Protein AF-A0A9P5WMP4-F1 (afdb_monomer)

Structure (mmCIF, N/CA/C/O backbone):
data_AF-A0A9P5WMP4-F1
#
_entry.id   AF-A0A9P5WMP4-F1
#
loop_
_atom_site.group_PDB
_atom_site.id
_atom_site.type_symbol
_atom_site.label_atom_id
_atom_site.label_alt_id
_atom_site.label_comp_id
_atom_site.label_asym_id
_atom_site.label_entity_id
_atom_site.label_seq_id
_atom_site.pdbx_PDB_ins_code
_atom_site.Cartn_x
_atom_site.Cartn_y
_atom_site.Cartn_z
_atom_site.occupancy
_atom_site.B_iso_or_equiv
_atom_site.auth_seq_id
_atom_site.auth_comp_id
_atom_site.auth_asym_id
_atom_site.auth_atom_id
_atom_site.pdbx_PDB_model_num
ATOM 1 N N . MET A 1 1 ? -23.593 -12.268 61.359 1.00 60.62 1 MET A N 1
ATOM 2 C CA . MET A 1 1 ? -23.165 -10.847 61.290 1.00 60.62 1 MET A CA 1
ATOM 3 C C . MET A 1 1 ? -21.878 -10.672 60.478 1.00 60.62 1 MET A C 1
ATOM 5 O O . MET A 1 1 ? -21.784 -9.703 59.742 1.00 60.62 1 MET A O 1
ATOM 9 N N . SER A 1 2 ? -20.897 -11.580 60.590 1.00 73.25 2 SER A N 1
ATOM 10 C CA . SER A 1 2 ? -19.620 -11.535 59.851 1.00 73.25 2 SER A CA 1
ATOM 11 C C . SER A 1 2 ? -19.722 -11.961 58.382 1.00 73.25 2 SER A C 1
ATOM 13 O O . SER A 1 2 ? -19.107 -11.326 57.538 1.00 73.25 2 SER A O 1
ATOM 15 N N . GLU A 1 3 ? -20.515 -12.987 58.064 1.00 77.94 3 GLU A N 1
ATOM 16 C CA . GLU A 1 3 ? -20.639 -13.520 56.692 1.00 77.94 3 GLU A CA 1
ATOM 17 C C . GLU A 1 3 ? -21.219 -12.495 55.717 1.00 77.94 3 GLU A C 1
ATOM 19 O O . GLU A 1 3 ? -20.654 -12.262 54.658 1.00 77.94 3 GLU A O 1
AT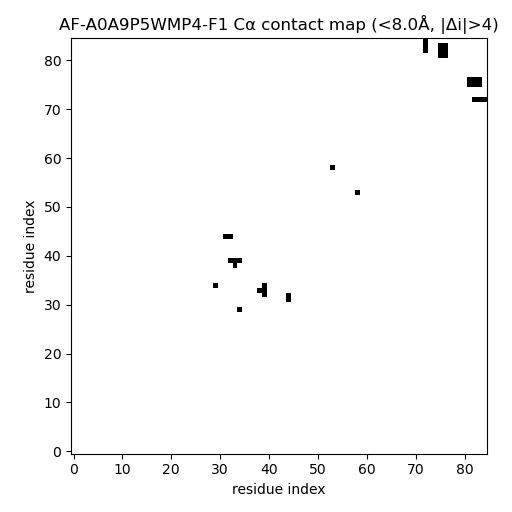OM 24 N N . GLN A 1 4 ? -22.264 -11.782 56.141 1.00 79.12 4 GLN A N 1
ATOM 25 C CA . GLN A 1 4 ? -22.856 -10.691 55.369 1.00 79.12 4 GLN A CA 1
ATOM 26 C C . GLN A 1 4 ? -21.810 -9.613 55.042 1.00 79.12 4 GLN A C 1
ATOM 28 O O . GLN A 1 4 ? -21.706 -9.179 53.907 1.00 79.12 4 GLN A O 1
ATOM 33 N N . LYS A 1 5 ? -20.951 -9.241 56.005 1.00 81.00 5 LYS A N 1
ATOM 34 C CA . LYS A 1 5 ? -19.869 -8.265 55.790 1.00 81.00 5 LYS A CA 1
ATOM 35 C C . LYS A 1 5 ? -18.862 -8.719 54.731 1.00 81.00 5 LYS A C 1
ATOM 37 O O . LYS A 1 5 ? -18.421 -7.890 53.946 1.00 81.00 5 LYS A O 1
ATOM 42 N N . HIS A 1 6 ? -18.484 -9.994 54.724 1.00 80.25 6 HIS A N 1
ATOM 43 C CA . HIS A 1 6 ? -17.563 -10.531 53.721 1.00 80.25 6 HIS A CA 1
ATOM 44 C C . HIS A 1 6 ? -18.189 -10.569 52.329 1.00 80.25 6 HIS A C 1
ATOM 46 O O . HIS A 1 6 ? -17.509 -10.253 51.359 1.00 80.25 6 HIS A O 1
ATOM 52 N N . GLU A 1 7 ? -19.480 -10.876 52.244 1.00 83.19 7 GLU A N 1
ATOM 53 C CA . GLU A 1 7 ? -20.225 -10.853 50.988 1.00 83.19 7 GLU A CA 1
ATOM 54 C C . GLU A 1 7 ? -20.346 -9.429 50.423 1.00 83.19 7 GLU A C 1
ATOM 56 O O . GLU A 1 7 ? -20.029 -9.219 49.256 1.00 83.19 7 GLU A O 1
ATOM 61 N N . TYR A 1 8 ? -20.645 -8.431 51.267 1.00 78.50 8 TYR A N 1
ATOM 62 C CA . TYR A 1 8 ? -20.651 -7.018 50.860 1.00 78.50 8 TYR A CA 1
ATOM 63 C C . TYR A 1 8 ? -19.271 -6.506 50.422 1.00 78.50 8 TYR A C 1
ATOM 65 O O . TYR A 1 8 ? -19.184 -5.666 49.532 1.00 78.50 8 TYR A O 1
ATOM 73 N N . ILE A 1 9 ? -18.191 -6.961 51.069 1.00 86.56 9 ILE A N 1
ATOM 74 C CA . ILE A 1 9 ? -16.821 -6.584 50.683 1.00 86.56 9 ILE A CA 1
ATOM 75 C C . ILE A 1 9 ? -16.484 -7.189 49.318 1.00 86.56 9 ILE A C 1
ATOM 77 O O . ILE A 1 9 ? -16.046 -6.464 48.437 1.00 86.56 9 ILE A O 1
ATOM 81 N N . ASN A 1 10 ? -16.771 -8.476 49.121 1.00 89.56 10 ASN A N 1
ATOM 82 C CA . ASN A 1 10 ? -16.516 -9.159 47.856 1.00 89.56 10 ASN A CA 1
ATOM 83 C C . ASN A 1 10 ? -17.324 -8.555 46.696 1.00 89.56 10 ASN A C 1
ATOM 85 O O . ASN A 1 10 ? -16.792 -8.355 45.612 1.00 89.56 10 ASN A O 1
ATOM 89 N N . GLU A 1 11 ? -18.599 -8.223 46.919 1.00 90.25 11 GLU A N 1
ATOM 90 C CA . GLU A 1 11 ? -19.425 -7.539 45.916 1.00 90.25 11 GLU A CA 1
ATOM 91 C C . GLU A 1 11 ? -18.849 -6.164 45.555 1.00 90.25 11 GLU A C 1
ATOM 93 O O . GLU A 1 11 ? -18.788 -5.807 44.380 1.00 90.25 11 GLU A O 1
ATOM 98 N N . LYS A 1 12 ? -18.369 -5.413 46.551 1.00 86.69 12 LYS A N 1
ATOM 99 C CA . LYS A 1 12 ? -17.736 -4.114 46.328 1.00 86.69 12 LYS A CA 1
ATOM 100 C C . LYS A 1 12 ? -16.423 -4.230 45.544 1.00 86.69 12 LYS A C 1
ATOM 102 O O . LYS A 1 12 ? -16.237 -3.467 44.603 1.00 86.69 12 LYS A O 1
ATOM 107 N N . ASP A 1 13 ? -15.565 -5.187 45.887 1.00 88.38 13 ASP A N 1
ATOM 108 C CA . ASP A 1 13 ? -14.290 -5.408 45.192 1.00 88.38 13 ASP A CA 1
ATOM 109 C C . ASP A 1 13 ? -14.525 -5.773 43.712 1.00 88.38 13 ASP A C 1
ATOM 111 O O . ASP A 1 13 ? -13.856 -5.249 42.823 1.00 88.38 13 ASP A O 1
ATOM 115 N N . VAL A 1 14 ? -15.546 -6.593 43.431 1.00 88.31 14 VAL A N 1
ATOM 116 C CA . VAL A 1 14 ? -15.961 -6.945 42.060 1.00 88.31 14 VAL A CA 1
ATOM 117 C C . VAL A 1 14 ? -16.490 -5.728 41.289 1.00 88.31 14 VAL A C 1
ATOM 119 O O . VAL A 1 14 ? -16.255 -5.604 40.085 1.00 88.31 14 VAL A O 1
ATOM 122 N N . ILE A 1 15 ? -17.218 -4.825 41.952 1.00 89.81 15 ILE A N 1
ATOM 123 C CA . ILE A 1 15 ? -17.727 -3.593 41.332 1.00 89.81 15 ILE A CA 1
ATOM 124 C C . ILE A 1 15 ? -16.579 -2.641 40.985 1.00 89.81 15 ILE A C 1
ATOM 126 O O . ILE A 1 15 ? -16.571 -2.096 39.880 1.00 89.81 15 ILE A O 1
ATOM 130 N N . ASP A 1 16 ? -15.627 -2.459 41.900 1.00 90.88 16 ASP A N 1
ATOM 131 C CA . ASP A 1 16 ? -14.475 -1.576 41.709 1.00 90.88 16 ASP A CA 1
ATOM 132 C C . ASP A 1 16 ? -13.576 -2.099 40.564 1.00 90.88 16 ASP A C 1
ATOM 134 O O . ASP A 1 16 ? -13.223 -1.338 39.662 1.00 90.88 16 ASP A 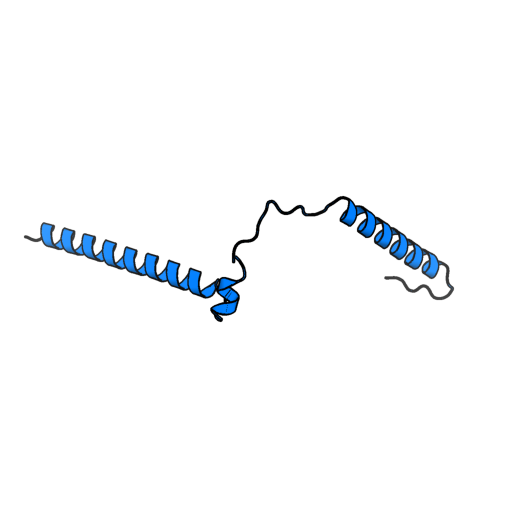O 1
ATOM 138 N N . GLU A 1 17 ? -13.318 -3.414 40.504 1.00 91.88 17 GLU A N 1
ATOM 139 C CA . GLU A 1 17 ? -12.555 -4.044 39.411 1.00 91.88 17 GLU A CA 1
ATOM 140 C C . GLU A 1 17 ? -13.253 -3.885 38.051 1.00 91.88 17 GLU A C 1
ATOM 142 O O . GLU A 1 17 ? -12.611 -3.556 37.051 1.00 91.88 17 GLU A O 1
ATOM 147 N N . LYS A 1 18 ? -14.583 -4.049 38.003 1.00 92.12 18 LYS A N 1
ATOM 148 C CA . LYS A 1 18 ? -15.363 -3.807 36.781 1.00 92.12 18 LYS A CA 1
ATOM 149 C C . LYS A 1 18 ? -15.241 -2.350 36.316 1.00 92.12 18 LYS A C 1
ATOM 151 O O . LYS A 1 18 ? -15.118 -2.109 35.115 1.00 92.12 18 LYS A O 1
ATOM 156 N N . TYR A 1 19 ? -15.274 -1.399 37.250 1.00 90.00 19 TYR A N 1
ATOM 157 C CA . TYR A 1 19 ? -15.162 0.034 36.964 1.00 90.00 19 TYR A CA 1
ATOM 158 C C . TYR A 1 19 ? -13.798 0.400 36.367 1.00 90.00 19 TYR A C 1
ATOM 160 O O . TYR A 1 19 ? -13.730 1.171 35.407 1.00 90.00 19 TYR A O 1
ATOM 168 N N . ASP A 1 20 ? -12.720 -0.170 36.905 1.00 91.19 20 ASP A N 1
ATOM 169 C CA . ASP A 1 20 ? -11.360 0.054 36.408 1.00 91.19 20 ASP A CA 1
ATOM 170 C C . ASP A 1 20 ? -11.161 -0.537 35.006 1.00 91.19 20 ASP A C 1
ATOM 172 O O . ASP A 1 20 ? -10.534 0.090 34.149 1.00 91.19 20 ASP A O 1
ATOM 176 N N . LEU A 1 21 ? -11.744 -1.709 34.741 1.00 90.50 21 LEU A N 1
ATOM 177 C CA . LEU A 1 21 ? -11.688 -2.372 33.435 1.00 90.50 21 LEU A CA 1
ATOM 178 C C . LEU A 1 21 ? -12.457 -1.583 32.365 1.00 90.50 21 LEU A C 1
ATOM 180 O O . LEU A 1 21 ? -11.936 -1.347 31.274 1.00 90.50 21 LEU A O 1
ATOM 184 N N . GLU A 1 22 ? -13.661 -1.113 32.701 1.00 89.19 22 GLU A N 1
ATOM 185 C CA . GLU A 1 22 ? -14.469 -0.248 31.835 1.00 89.19 22 GLU A CA 1
ATOM 186 C C . GLU A 1 22 ? -13.733 1.069 31.553 1.00 89.19 22 GLU A C 1
ATOM 188 O O . GLU A 1 22 ? -13.586 1.472 30.397 1.00 89.19 22 GLU A O 1
ATOM 193 N N . ARG A 1 23 ? -13.144 1.692 32.579 1.00 89.38 23 ARG A N 1
ATOM 194 C CA . ARG A 1 23 ? -12.350 2.911 32.400 1.00 89.38 23 ARG A CA 1
ATOM 195 C C . ARG A 1 23 ? -11.102 2.688 31.550 1.00 89.38 23 ARG A C 1
ATOM 197 O O . ARG A 1 23 ? -10.799 3.532 30.711 1.00 89.38 23 ARG A O 1
ATOM 204 N N . SER A 1 24 ? -10.396 1.576 31.738 1.00 84.19 24 SER A N 1
ATOM 205 C CA . SER A 1 24 ? -9.243 1.230 30.904 1.00 84.19 24 SER A CA 1
ATOM 206 C C . SER A 1 24 ? -9.653 1.043 29.445 1.00 84.19 24 SER A C 1
ATOM 208 O O . SER A 1 24 ? -8.926 1.498 28.571 1.00 84.19 24 SER A O 1
ATOM 210 N N . SER A 1 25 ? -10.799 0.411 29.171 1.00 80.81 25 SER A N 1
ATOM 211 C CA . SER A 1 25 ? -11.282 0.243 27.794 1.00 80.81 25 SER A CA 1
ATOM 212 C C . SER A 1 25 ? -11.603 1.580 27.120 1.00 80.81 25 SER A C 1
ATOM 214 O O . SER A 1 25 ? -11.162 1.807 26.000 1.00 80.81 25 SER A O 1
ATOM 216 N N . VAL A 1 26 ? -12.241 2.511 27.838 1.00 81.12 26 VAL A N 1
ATOM 217 C CA . VAL A 1 26 ? -12.542 3.861 27.327 1.00 81.12 26 VAL A CA 1
ATOM 218 C C . VAL A 1 26 ? -11.266 4.659 27.039 1.00 81.12 26 VAL A C 1
ATOM 220 O O . VAL A 1 26 ? -11.179 5.331 26.018 1.00 81.12 26 VAL A O 1
ATOM 223 N N . VAL A 1 27 ? -10.254 4.572 27.911 1.00 80.69 27 VAL A N 1
ATOM 224 C CA . VAL A 1 27 ? -8.970 5.270 27.705 1.00 80.69 27 VAL A CA 1
ATOM 225 C C . VAL A 1 27 ? -8.230 4.734 26.477 1.00 80.69 27 VAL A C 1
ATOM 227 O O . VAL A 1 27 ? -7.666 5.520 25.722 1.00 80.69 27 VAL A O 1
ATOM 230 N N . LEU A 1 28 ? -8.252 3.417 26.258 1.00 75.81 28 LEU A N 1
ATOM 231 C CA . LEU A 1 28 ? -7.643 2.804 25.075 1.00 75.81 28 LEU A CA 1
ATOM 232 C C . LEU A 1 28 ? -8.375 3.215 23.786 1.00 75.81 28 LEU A C 1
ATOM 234 O O . LEU A 1 28 ? -7.721 3.529 22.795 1.00 75.81 28 LEU A O 1
ATOM 238 N N . GLU A 1 29 ? -9.710 3.285 23.810 1.00 75.06 29 GLU A N 1
ATOM 239 C CA . GLU A 1 29 ? -10.509 3.762 22.670 1.00 75.06 29 GLU A CA 1
ATOM 240 C C . GLU A 1 29 ? -10.248 5.245 22.343 1.00 75.06 29 GLU A C 1
ATOM 242 O O . GLU A 1 29 ? -10.188 5.620 21.170 1.00 75.06 29 GLU A O 1
ATOM 247 N N . GLU A 1 30 ? -10.060 6.099 23.355 1.00 74.69 30 GLU A N 1
ATOM 248 C CA . GLU A 1 30 ? -9.69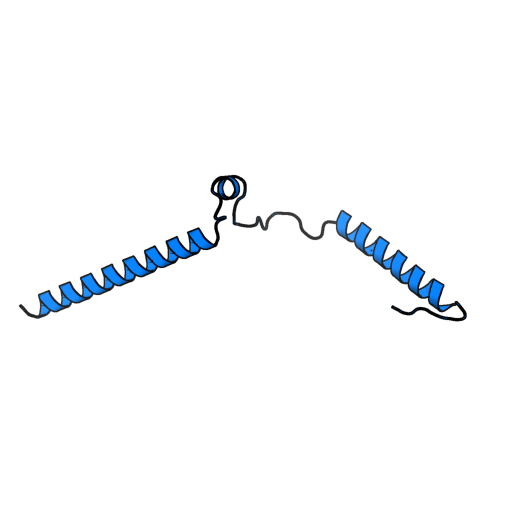0 7.507 23.154 1.00 74.69 30 GLU A CA 1
ATOM 249 C C . GLU A 1 30 ? -8.267 7.672 22.597 1.00 74.69 30 GLU A C 1
ATOM 251 O O . GLU A 1 30 ? -8.033 8.594 21.816 1.00 74.69 30 GLU A O 1
ATOM 256 N N . GLU A 1 31 ? -7.329 6.793 22.964 1.00 76.06 31 GLU A N 1
ATOM 257 C CA . GLU A 1 31 ? -5.936 6.833 22.491 1.00 76.06 31 GLU A CA 1
ATOM 258 C C . GLU A 1 31 ? -5.786 6.333 21.044 1.00 76.06 31 GLU A C 1
ATOM 260 O O . GLU A 1 31 ? -4.969 6.864 20.288 1.00 76.06 31 GLU A O 1
ATOM 265 N N . GLU A 1 32 ? -6.599 5.357 20.628 1.00 77.12 32 GLU A N 1
ATOM 266 C CA . GLU A 1 32 ? -6.668 4.911 19.228 1.00 77.12 32 GLU A CA 1
ATOM 267 C C . GLU A 1 32 ? -7.341 5.943 18.311 1.00 77.12 32 GLU A C 1
ATOM 269 O O . GLU A 1 32 ? -7.145 5.924 17.092 1.00 77.12 32 GLU A O 1
ATOM 274 N N . ASN A 1 33 ? -8.137 6.850 18.879 1.00 82.25 33 ASN A N 1
ATOM 275 C CA . ASN A 1 33 ? -8.836 7.873 18.126 1.00 82.25 33 ASN A CA 1
ATOM 276 C C . ASN A 1 33 ? -7.985 9.129 17.901 1.00 82.25 33 ASN A C 1
ATOM 278 O O . ASN A 1 33 ? -7.111 9.493 18.686 1.00 82.25 33 ASN A O 1
ATOM 282 N N . SER A 1 34 ? -8.253 9.843 16.806 1.00 81.75 34 SER A N 1
ATOM 283 C CA . SER A 1 34 ? -7.549 11.099 16.55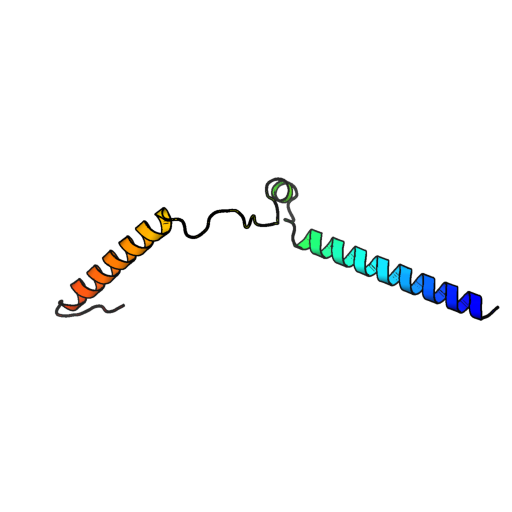3 1.00 81.75 34 SER A CA 1
ATOM 284 C C . SER A 1 34 ? -7.896 12.142 17.633 1.00 81.75 34 SER A C 1
ATOM 286 O O . SER A 1 34 ? -9.083 12.369 17.876 1.00 81.75 34 SER A O 1
ATOM 288 N N . PRO A 1 35 ? -6.911 12.864 18.215 1.00 82.19 35 PRO A N 1
ATOM 289 C CA . PRO A 1 35 ? -7.161 13.917 19.211 1.00 82.19 35 PRO A CA 1
ATOM 290 C C . PRO A 1 35 ? -8.001 15.093 18.691 1.00 82.19 35 PRO A C 1
ATOM 292 O O . PRO A 1 35 ? -8.482 15.917 19.467 1.00 82.19 35 PRO A O 1
ATOM 295 N N . ILE A 1 36 ? -8.117 15.216 17.367 1.00 84.31 36 ILE A N 1
ATOM 296 C CA . ILE A 1 36 ? -8.847 16.282 16.689 1.00 84.31 36 ILE A CA 1
ATOM 297 C C . ILE A 1 36 ? -10.220 15.718 16.298 1.00 84.31 36 ILE A C 1
ATOM 299 O O . ILE A 1 36 ? -10.279 14.825 15.444 1.00 84.31 36 ILE A O 1
ATOM 303 N N . PRO A 1 37 ? -11.328 16.218 16.877 1.00 80.44 37 PRO A N 1
ATOM 304 C CA . PRO A 1 37 ? -12.651 15.620 16.693 1.00 80.44 37 PRO A CA 1
ATOM 305 C C . PRO A 1 37 ? -13.122 15.677 15.236 1.00 80.44 37 PRO A C 1
ATOM 307 O O . PRO A 1 37 ? -13.808 14.770 14.768 1.00 80.44 37 PRO A O 1
ATOM 310 N N . GLU A 1 38 ? -12.709 16.698 14.484 1.00 84.31 38 GLU A N 1
ATOM 311 C CA . GLU A 1 38 ? -13.002 16.81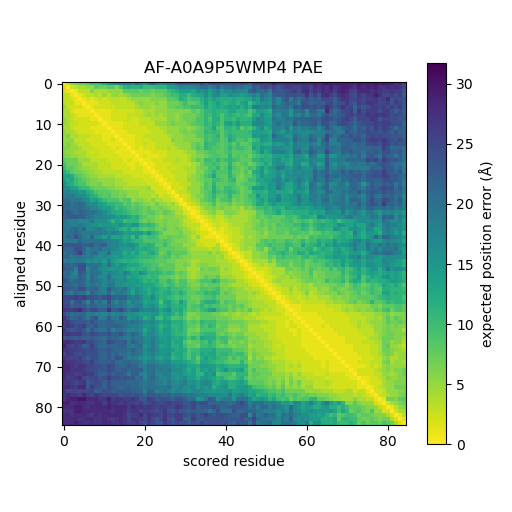3 13.056 1.00 84.31 38 GLU A CA 1
ATOM 312 C C . GLU A 1 38 ? -12.314 15.715 12.233 1.00 84.31 38 GLU A C 1
ATOM 314 O O . GLU A 1 38 ? -12.848 15.318 11.202 1.00 84.31 38 GLU A O 1
ATOM 319 N N . VAL A 1 39 ? -11.154 15.212 12.676 1.00 80.12 39 VAL A N 1
ATOM 320 C CA . VAL A 1 39 ? -10.404 14.135 12.003 1.00 80.12 39 VAL A CA 1
ATOM 321 C C . VAL A 1 39 ? -10.949 12.761 12.403 1.00 80.12 39 VAL A C 1
ATOM 323 O O . VAL A 1 39 ? -11.109 11.891 11.550 1.00 80.12 39 VAL A O 1
ATOM 326 N N . ALA A 1 40 ? -11.312 12.587 13.675 1.00 82.75 40 ALA A N 1
ATOM 327 C CA . ALA A 1 40 ? -11.967 11.377 14.173 1.00 82.75 40 ALA A CA 1
ATOM 328 C C . ALA A 1 40 ? -13.325 11.110 13.497 1.00 82.75 40 ALA A C 1
ATOM 330 O O . ALA A 1 40 ? -13.727 9.967 13.309 1.00 82.75 40 ALA A O 1
ATOM 331 N N . ALA A 1 41 ? -14.043 12.168 13.111 1.00 80.06 41 ALA A N 1
ATOM 332 C CA . ALA A 1 41 ? -15.362 12.043 12.494 1.00 80.06 41 ALA A CA 1
ATOM 333 C C . ALA A 1 41 ? -15.332 11.711 10.989 1.00 80.06 41 ALA A C 1
ATOM 335 O O . ALA A 1 41 ? -16.372 11.359 10.430 1.00 80.06 41 ALA A O 1
ATOM 336 N N . ILE A 1 42 ? -14.186 11.853 10.309 1.00 83.00 42 ILE A N 1
ATOM 337 C CA . ILE A 1 42 ? -14.098 11.710 8.840 1.00 83.00 42 ILE A CA 1
ATOM 338 C C . ILE A 1 42 ? -13.570 10.352 8.372 1.00 83.00 42 ILE A C 1
ATOM 340 O O . ILE A 1 42 ? -13.680 10.048 7.183 1.00 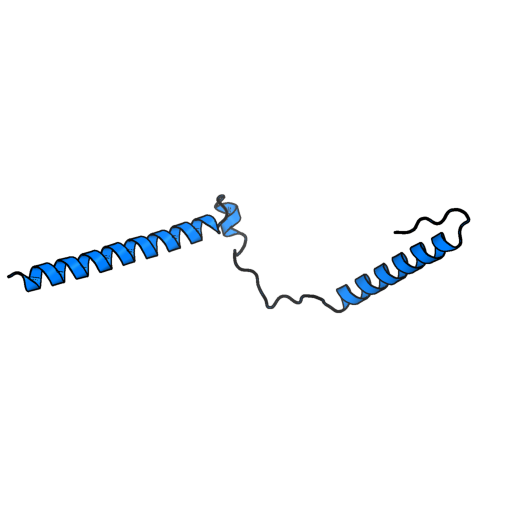83.00 42 ILE A O 1
ATOM 344 N N . VAL A 1 43 ? -12.989 9.542 9.259 1.00 77.62 43 VAL A N 1
ATOM 345 C CA . VAL A 1 43 ? -12.399 8.244 8.911 1.00 77.62 43 VAL A CA 1
ATOM 346 C C . VAL A 1 43 ? -12.703 7.227 10.005 1.00 77.62 43 VAL A C 1
ATOM 348 O O . VAL A 1 43 ? -12.749 7.572 11.178 1.00 77.62 43 VAL A O 1
ATOM 351 N N . SER A 1 44 ? -12.941 5.975 9.616 1.00 82.25 44 SER A N 1
ATOM 352 C CA . SER A 1 44 ? -13.076 4.875 10.573 1.00 82.25 44 SER A CA 1
ATOM 353 C C . SER A 1 44 ? -11.693 4.396 11.007 1.00 82.25 44 SER A C 1
ATOM 355 O O . SER A 1 44 ? -10.812 4.245 10.164 1.00 82.25 44 SER A O 1
ATOM 357 N N . ASN A 1 45 ? -11.519 4.120 12.300 1.00 80.12 45 ASN A N 1
ATOM 358 C CA . ASN A 1 45 ? -10.243 3.659 12.858 1.00 80.12 45 ASN A CA 1
ATOM 359 C C . ASN A 1 45 ? -9.935 2.193 12.510 1.00 80.12 45 ASN A C 1
ATOM 361 O O . ASN A 1 45 ? -8.815 1.735 12.710 1.00 80.12 45 ASN A O 1
ATOM 365 N N . THR A 1 46 ? -10.920 1.441 12.012 1.00 84.38 46 THR A N 1
ATOM 366 C CA . THR A 1 46 ? -10.752 0.034 11.642 1.00 84.38 46 THR A CA 1
ATOM 367 C C . THR A 1 46 ? -10.560 -0.098 10.136 1.00 84.38 46 THR A C 1
ATOM 369 O O . THR A 1 46 ? -11.392 0.358 9.351 1.00 84.38 46 THR A O 1
ATOM 372 N N . ASP A 1 47 ? -9.481 -0.766 9.733 1.00 85.00 47 ASP A N 1
ATOM 373 C CA . ASP A 1 47 ? -9.226 -1.091 8.332 1.00 85.00 47 ASP A CA 1
ATOM 374 C C . ASP A 1 47 ? -10.239 -2.114 7.785 1.00 85.00 47 ASP A C 1
ATOM 376 O O . ASP A 1 47 ? -10.655 -3.043 8.481 1.00 85.00 47 ASP A O 1
ATOM 380 N N . ASP A 1 48 ? -10.603 -1.985 6.506 1.00 87.81 48 ASP A N 1
ATOM 381 C CA . ASP A 1 48 ? -11.488 -2.931 5.815 1.00 87.81 48 ASP A CA 1
ATOM 382 C C . ASP A 1 48 ? -10.680 -4.063 5.137 1.00 87.81 48 ASP A C 1
ATOM 384 O O . ASP A 1 48 ? -9.983 -3.819 4.144 1.00 87.81 48 ASP A O 1
ATOM 388 N N . PRO A 1 49 ? -10.793 -5.326 5.603 1.00 88.06 49 PRO A N 1
ATOM 389 C CA . PRO A 1 49 ? -10.056 -6.456 5.039 1.00 88.06 49 PRO A CA 1
ATOM 390 C C . PRO A 1 49 ? -10.637 -6.971 3.712 1.00 88.06 49 PRO A C 1
ATOM 392 O O . PRO A 1 49 ? -10.031 -7.833 3.074 1.00 88.06 49 PRO A O 1
ATOM 395 N N . SER A 1 50 ? -11.813 -6.491 3.295 1.00 91.19 50 SER A N 1
ATOM 396 C CA . SER A 1 50 ? -12.441 -6.867 2.023 1.00 91.19 50 SER A CA 1
ATOM 397 C C . SER A 1 50 ? -11.839 -6.131 0.822 1.00 91.19 50 SER A C 1
ATOM 399 O O . SER A 1 50 ? -12.034 -6.543 -0.328 1.00 91.19 50 SER A O 1
ATOM 401 N N . LEU A 1 51 ? -11.072 -5.065 1.077 1.00 88.44 51 LEU A N 1
ATOM 402 C CA . LEU A 1 51 ? -10.389 -4.302 0.045 1.00 88.44 51 LEU A CA 1
ATOM 403 C C . LEU A 1 51 ? -9.382 -5.196 -0.704 1.00 88.44 51 LEU A C 1
ATOM 405 O O . LEU A 1 51 ? -8.542 -5.859 -0.090 1.00 88.44 51 LEU A O 1
ATOM 409 N N . PRO A 1 52 ? -9.416 -5.218 -2.049 1.00 87.88 52 PRO A N 1
ATOM 410 C CA . PRO A 1 52 ? -8.574 -6.117 -2.821 1.00 87.88 52 PRO A CA 1
ATOM 411 C C . PRO A 1 52 ? -7.109 -5.666 -2.784 1.00 87.88 52 PRO A C 1
ATOM 413 O O . PRO A 1 52 ? -6.719 -4.679 -3.415 1.00 87.88 52 PRO A O 1
ATOM 416 N N . SER A 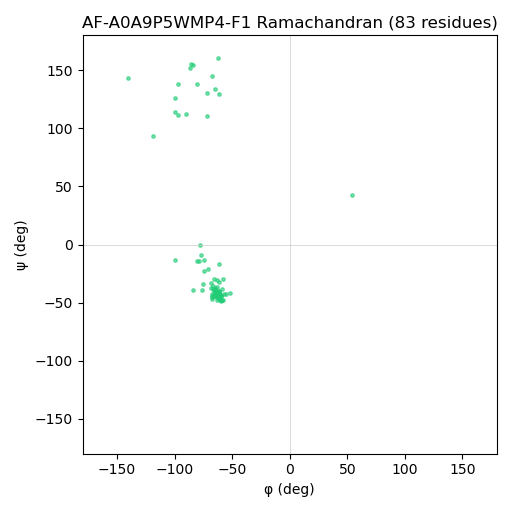1 53 ? -6.273 -6.438 -2.095 1.00 86.56 53 SER A N 1
ATOM 417 C CA . SER A 1 53 ? -4.815 -6.321 -2.148 1.00 86.56 53 SER A CA 1
ATOM 418 C C . SER A 1 53 ? -4.246 -7.135 -3.320 1.00 86.56 53 SER A C 1
ATOM 420 O O . SER A 1 53 ? -4.879 -8.065 -3.818 1.00 86.56 53 SER A O 1
ATOM 422 N N . LEU A 1 54 ? -3.056 -6.766 -3.815 1.00 89.50 54 LEU A N 1
ATOM 423 C CA . LEU A 1 54 ? -2.322 -7.538 -4.836 1.00 89.50 54 LEU A CA 1
ATOM 424 C C . LEU A 1 54 ? -3.130 -7.844 -6.119 1.00 89.50 54 LEU A C 1
ATOM 426 O O . LEU A 1 54 ? -3.087 -8.946 -6.663 1.00 89.50 54 LEU A O 1
ATOM 430 N N . THR A 1 55 ? -3.869 -6.856 -6.628 1.00 93.00 55 THR A N 1
ATOM 431 C CA . THR A 1 55 ? -4.665 -7.000 -7.862 1.00 93.00 55 THR A CA 1
ATOM 432 C C . THR A 1 55 ? -3.810 -7.304 -9.099 1.00 93.00 55 THR A C 1
ATOM 434 O O . THR A 1 55 ? -2.624 -6.985 -9.156 1.00 93.00 55 THR A O 1
ATOM 437 N N . PHE A 1 56 ? -4.422 -7.846 -10.158 1.00 93.06 56 PHE A N 1
ATOM 438 C CA . PHE A 1 56 ? -3.733 -8.124 -11.428 1.00 93.06 56 PHE A CA 1
ATOM 439 C C . PHE A 1 56 ? -2.973 -6.905 -11.987 1.00 93.06 56 PHE A C 1
ATOM 441 O O . PHE A 1 56 ? -1.826 -7.028 -12.407 1.00 93.06 56 PHE A O 1
ATOM 448 N N . ARG A 1 57 ? -3.571 -5.706 -11.910 1.00 91.44 57 ARG A N 1
ATOM 449 C CA . ARG A 1 57 ? -2.924 -4.438 -12.295 1.00 91.44 57 ARG A CA 1
ATOM 450 C C . ARG A 1 57 ? -1.608 -4.210 -11.548 1.00 91.44 57 ARG A C 1
ATOM 452 O O . ARG A 1 57 ? -0.638 -3.768 -12.155 1.00 91.44 57 ARG A O 1
ATOM 459 N N . PHE A 1 58 ? -1.584 -4.488 -10.245 1.00 94.56 58 PHE A N 1
ATOM 460 C CA . PHE A 1 58 ? -0.379 -4.348 -9.431 1.00 94.56 58 PHE A CA 1
ATOM 461 C C . PHE A 1 58 ? 0.714 -5.312 -9.906 1.00 94.56 58 PHE A C 1
ATOM 463 O O . PHE A 1 58 ? 1.835 -4.876 -10.155 1.00 94.56 58 PHE A O 1
ATOM 470 N N . TRP A 1 59 ? 0.374 -6.585 -10.124 1.00 94.88 59 TRP A N 1
ATOM 471 C CA . TRP A 1 59 ? 1.330 -7.592 -10.594 1.00 94.88 59 TRP A CA 1
ATOM 472 C C . TRP A 1 59 ? 1.920 -7.269 -11.965 1.00 94.88 59 TRP A C 1
ATOM 474 O O . TRP A 1 59 ? 3.129 -7.398 -12.148 1.00 94.88 59 TRP A O 1
ATOM 484 N N . VAL A 1 60 ? 1.101 -6.797 -12.910 1.00 96.25 60 VAL A N 1
ATOM 485 C CA . VAL A 1 60 ? 1.580 -6.391 -14.242 1.00 96.25 60 VAL A CA 1
ATOM 486 C C . VAL A 1 60 ? 2.620 -5.277 -14.130 1.00 96.25 60 VAL A C 1
ATOM 488 O O . VAL A 1 60 ? 3.692 -5.382 -14.724 1.00 96.25 60 VAL A O 1
ATOM 491 N N . MET A 1 61 ? 2.344 -4.240 -13.334 1.00 95.06 61 MET A N 1
ATOM 492 C CA . MET A 1 61 ? 3.291 -3.138 -13.138 1.00 95.06 61 MET A CA 1
ATOM 493 C C . MET A 1 61 ? 4.549 -3.599 -12.388 1.00 95.06 61 MET A C 1
ATOM 495 O O . MET A 1 61 ? 5.656 -3.249 -12.791 1.00 95.06 61 MET A O 1
ATOM 499 N N . ALA A 1 62 ? 4.406 -4.419 -11.342 1.00 95.81 62 ALA A N 1
ATOM 500 C CA . ALA A 1 62 ? 5.529 -4.931 -10.555 1.00 95.81 62 ALA A CA 1
ATOM 501 C C . ALA A 1 62 ? 6.494 -5.781 -11.398 1.00 95.81 62 ALA A C 1
ATOM 503 O O . ALA A 1 62 ? 7.707 -5.562 -11.366 1.00 95.81 62 ALA A O 1
ATOM 504 N N . ILE A 1 63 ? 5.962 -6.707 -12.203 1.00 96.94 63 ILE A N 1
ATOM 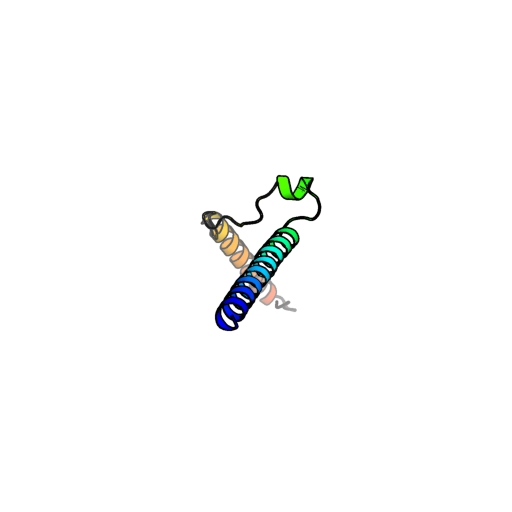505 C CA . ILE A 1 63 ? 6.765 -7.534 -13.113 1.00 96.94 63 ILE A CA 1
ATOM 506 C C . ILE A 1 63 ? 7.427 -6.655 -14.177 1.00 96.94 63 ILE A C 1
ATOM 508 O O . ILE A 1 63 ? 8.621 -6.807 -14.427 1.00 96.94 63 ILE A O 1
ATOM 512 N N . ALA A 1 64 ? 6.696 -5.702 -14.765 1.00 96.94 64 ALA A N 1
ATOM 513 C CA . ALA A 1 64 ? 7.256 -4.796 -15.766 1.00 96.94 64 ALA A CA 1
ATOM 514 C C . ALA A 1 64 ? 8.457 -4.006 -15.219 1.00 96.94 64 ALA A C 1
ATOM 516 O O . ALA A 1 64 ? 9.517 -3.989 -15.846 1.00 96.94 64 ALA A O 1
ATOM 517 N N . PHE A 1 65 ? 8.336 -3.413 -14.027 1.00 96.69 65 PHE A N 1
ATOM 518 C CA . PHE A 1 65 ? 9.450 -2.704 -13.391 1.00 96.69 65 PHE A CA 1
ATOM 519 C C . PHE A 1 65 ? 10.608 -3.636 -13.028 1.00 96.69 65 PHE A C 1
ATOM 521 O O . PHE A 1 65 ? 11.762 -3.269 -13.242 1.00 96.69 65 PHE A O 1
ATOM 528 N N . SER A 1 66 ? 10.326 -4.848 -12.544 1.00 95.75 66 SER A N 1
ATOM 529 C CA . SER A 1 66 ? 11.361 -5.846 -12.244 1.00 95.75 66 SER A CA 1
ATOM 530 C C . SER A 1 66 ? 12.180 -6.212 -13.487 1.00 95.75 66 SER A C 1
ATOM 532 O O . SER A 1 66 ? 13.412 -6.213 -13.437 1.00 95.75 66 SER A O 1
ATOM 534 N N . VAL A 1 67 ? 11.516 -6.428 -14.628 1.00 96.56 67 VAL A N 1
ATOM 535 C CA . VAL A 1 67 ? 12.179 -6.702 -15.912 1.00 96.56 67 VAL A CA 1
ATOM 536 C C . VAL A 1 67 ? 13.033 -5.515 -16.357 1.00 96.56 67 VAL A C 1
ATOM 538 O O . VAL A 1 67 ? 14.181 -5.713 -16.749 1.00 96.56 67 VAL A O 1
ATOM 541 N N . ILE A 1 68 ? 12.518 -4.284 -16.262 1.00 95.19 68 ILE A N 1
ATOM 542 C CA . ILE A 1 68 ? 13.266 -3.071 -16.640 1.00 95.19 68 ILE A CA 1
ATOM 543 C C . ILE A 1 68 ? 14.519 -2.910 -15.773 1.00 95.19 68 ILE A C 1
ATOM 545 O O . ILE A 1 68 ? 15.602 -2.656 -16.297 1.00 95.19 68 ILE A O 1
ATOM 549 N N . ILE A 1 69 ? 14.398 -3.086 -14.456 1.00 93.31 69 ILE A N 1
ATOM 550 C CA . ILE A 1 69 ? 15.529 -2.968 -13.529 1.00 93.31 69 ILE A CA 1
ATOM 551 C C . ILE A 1 69 ? 16.566 -4.064 -13.802 1.00 93.31 69 ILE A C 1
ATOM 553 O O . ILE A 1 69 ? 17.758 -3.765 -13.885 1.00 93.31 69 ILE A O 1
ATOM 557 N N . SER A 1 70 ? 16.129 -5.311 -14.005 1.00 93.56 70 SER A N 1
ATOM 558 C CA . SER A 1 70 ? 17.015 -6.425 -14.366 1.00 93.56 70 SER A CA 1
ATOM 559 C C . SER A 1 70 ? 17.749 -6.161 -15.685 1.00 93.56 70 SER A C 1
ATOM 561 O O . SER A 1 70 ? 18.965 -6.346 -15.762 1.00 93.56 70 SER A O 1
ATOM 563 N N . PHE A 1 71 ? 17.043 -5.640 -16.695 1.00 91.69 71 PHE A N 1
ATOM 564 C CA . PHE A 1 71 ? 17.636 -5.237 -17.967 1.00 91.69 71 PHE A CA 1
ATOM 565 C C . PHE A 1 71 ? 18.686 -4.139 -17.785 1.00 91.69 71 PHE A C 1
ATOM 567 O O . PHE A 1 71 ? 19.792 -4.275 -18.302 1.00 91.69 71 PHE A O 1
ATOM 574 N N . CYS A 1 72 ? 18.382 -3.079 -17.034 1.00 89.31 72 CYS A N 1
ATOM 575 C CA . CYS A 1 72 ? 19.337 -2.007 -16.753 1.00 89.31 72 CYS A CA 1
ATOM 576 C C . CYS A 1 72 ? 20.585 -2.539 -16.036 1.00 89.31 72 CYS A C 1
ATOM 578 O O . CYS A 1 72 ? 21.702 -2.208 -16.432 1.00 89.31 72 CYS A O 1
ATOM 580 N N . ASN A 1 73 ? 20.409 -3.404 -15.033 1.00 87.44 73 ASN A N 1
ATOM 581 C CA . ASN A 1 73 ? 21.518 -4.040 -14.324 1.00 87.44 73 ASN A CA 1
ATOM 582 C C . ASN A 1 73 ? 22.401 -4.859 -15.285 1.00 87.44 73 ASN A C 1
ATOM 584 O O . ASN A 1 73 ? 23.617 -4.674 -15.339 1.00 87.44 73 ASN A O 1
ATOM 588 N N . GLN A 1 74 ? 21.787 -5.696 -16.126 1.00 86.50 74 GLN A N 1
ATOM 589 C CA . GLN A 1 74 ? 22.509 -6.508 -17.109 1.00 86.50 74 GLN A CA 1
ATOM 590 C C . GLN A 1 74 ? 23.169 -5.662 -18.210 1.00 86.50 74 GLN A C 1
ATOM 592 O O . GLN A 1 74 ? 24.265 -5.975 -18.669 1.00 86.50 74 GLN A O 1
ATOM 597 N N . PHE A 1 75 ? 22.532 -4.575 -18.637 1.00 84.38 75 PHE A N 1
ATOM 598 C CA . PHE A 1 75 ? 23.084 -3.646 -19.620 1.00 84.38 75 PHE A CA 1
ATOM 599 C C . PHE A 1 75 ? 24.344 -2.953 -19.087 1.00 84.38 75 PHE A C 1
ATOM 601 O O . PHE A 1 75 ? 25.340 -2.828 -19.803 1.00 84.38 75 PHE A O 1
ATOM 608 N N . PHE A 1 76 ? 24.338 -2.541 -17.816 1.00 82.12 76 PHE A N 1
ATOM 609 C CA . PHE A 1 76 ? 25.499 -1.911 -17.191 1.00 82.12 76 PHE A CA 1
ATOM 610 C C . PHE A 1 76 ? 26.621 -2.891 -16.845 1.00 82.12 76 PHE A C 1
ATOM 612 O O . PHE A 1 76 ? 27.775 -2.464 -16.804 1.00 82.12 76 PHE A O 1
ATOM 619 N N . TRP A 1 77 ? 26.316 -4.180 -16.690 1.00 80.75 77 TRP A N 1
ATOM 620 C CA . TRP A 1 77 ? 27.313 -5.237 -16.510 1.00 80.75 77 TRP A CA 1
ATOM 621 C C . TRP A 1 77 ? 28.303 -5.339 -17.679 1.00 80.75 77 TRP A C 1
ATOM 623 O O . TRP A 1 77 ? 29.493 -5.549 -17.468 1.00 80.75 77 TRP A O 1
ATOM 633 N N . PHE A 1 78 ? 27.844 -5.153 -18.921 1.00 79.00 78 PHE A N 1
ATOM 634 C CA . PHE A 1 78 ? 28.704 -5.257 -20.108 1.00 79.00 78 PHE A CA 1
ATOM 635 C C . PHE A 1 78 ? 29.597 -4.026 -20.351 1.00 79.00 78 PHE A C 1
ATOM 637 O O . PHE A 1 78 ? 30.361 -4.004 -21.318 1.00 79.00 78 PHE A O 1
ATOM 644 N N . ARG A 1 79 ? 29.519 -2.986 -19.508 1.00 81.06 79 ARG A N 1
ATOM 645 C CA . ARG A 1 79 ? 30.393 -1.806 -19.615 1.00 81.06 79 ARG A CA 1
ATOM 646 C C . ARG A 1 79 ? 31.735 -2.050 -18.924 1.00 81.06 79 ARG A C 1
ATOM 648 O O . ARG A 1 79 ? 31.825 -2.816 -17.977 1.00 81.06 79 ARG A O 1
ATOM 655 N N . GLN A 1 80 ? 32.775 -1.333 -19.366 1.00 72.19 80 GLN A N 1
ATOM 656 C CA . GLN A 1 80 ? 34.140 -1.466 -18.828 1.00 72.19 80 GLN A CA 1
ATOM 657 C C . GLN A 1 80 ? 34.241 -1.208 -17.315 1.00 72.19 80 GLN A C 1
ATOM 659 O O . GLN A 1 80 ? 35.078 -1.812 -16.656 1.00 72.19 80 GLN A O 1
ATOM 664 N N . ASN A 1 81 ? 33.369 -0.350 -16.774 1.00 77.19 81 ASN A N 1
ATOM 665 C CA . ASN A 1 81 ? 33.214 -0.118 -15.339 1.00 77.19 81 ASN A CA 1
ATOM 666 C C . ASN A 1 81 ? 31.777 -0.498 -14.943 1.00 77.19 81 ASN A C 1
ATOM 668 O O . ASN A 1 81 ? 30.870 0.329 -15.108 1.00 77.19 81 ASN A O 1
ATOM 672 N N . PRO A 1 82 ? 31.530 -1.741 -14.499 1.00 69.50 82 PRO A N 1
ATOM 673 C CA . PRO A 1 82 ? 30.191 -2.181 -14.139 1.00 69.50 82 PRO A CA 1
ATOM 674 C C . PRO A 1 82 ? 29.745 -1.514 -12.832 1.00 69.50 82 PRO A C 1
ATOM 676 O O . PRO A 1 82 ? 30.466 -1.522 -11.837 1.00 69.50 82 PRO A O 1
ATOM 679 N N . ILE A 1 83 ? 28.540 -0.943 -12.835 1.00 67.94 83 ILE A N 1
ATOM 680 C CA . ILE A 1 83 ? 27.851 -0.518 -11.612 1.00 67.94 83 ILE A CA 1
ATOM 681 C C . ILE A 1 83 ? 26.904 -1.658 -11.264 1.00 67.94 83 ILE A C 1
ATOM 683 O O . ILE A 1 83 ? 25.971 -1.926 -12.018 1.00 67.94 83 ILE A O 1
ATOM 687 N N . THR A 1 84 ? 27.198 -2.346 -10.166 1.00 68.06 84 THR A N 1
ATOM 688 C CA . THR A 1 84 ? 26.351 -3.409 -9.620 1.00 68.06 84 THR A CA 1
ATOM 689 C C . THR A 1 84 ? 25.492 -2.814 -8.510 1.00 68.06 84 THR A C 1
ATOM 691 O O . THR A 1 84 ? 25.963 -1.951 -7.767 1.00 68.06 84 THR A O 1
ATOM 694 N N . ILE A 1 85 ? 24.219 -3.204 -8.481 1.00 65.62 85 ILE A N 1
ATOM 695 C CA . ILE A 1 85 ? 23.284 -2.909 -7.387 1.00 65.62 85 ILE A CA 1
ATOM 696 C C . ILE A 1 85 ? 23.457 -3.937 -6.277 1.00 65.62 85 ILE A C 1
ATOM 698 O O . ILE A 1 85 ? 23.628 -5.130 -6.621 1.00 65.62 85 ILE A 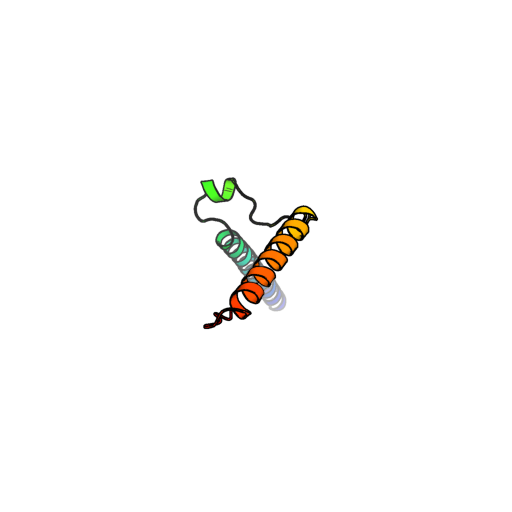O 1
#

Sequence (85 aa):
MSEQKHEYINEKDVIDEKYDLERSSVVLEEEENSPIPEVAAIVSNTDDPSLPSLTFRFWVMAIAFSVIISFCNQFFWFRQNPITI

Nearest PDB structures (foldseek):
  6a38-assembly1_C  TM=4.687E-01  e=9.850E+00  Saccharomyces cerevisiae S288C

Solvent-accessible surface area (backbone atoms only — not comparable to full-atom values): 5183 Å² total; per-residue (Å²): 122,64,66,62,53,53,51,55,49,53,54,49,54,55,51,52,53,51,51,52,52,53,50,51,52,54,52,51,55,57,68,72,39,54,94,46,67,77,60,41,72,74,51,77,90,68,84,70,85,82,62,85,69,88,43,71,72,52,52,55,52,52,51,51,51,51,52,53,52,51,48,52,46,57,59,33,53,78,40,97,75,55,64,80,134

Mean predicted aligned error: 12.15 Å

pLDDT: mean 84.89, std 7.84, range [60.62, 96.94]

Secondary structure (DSSP, 8-state):
-HHHHHHHHHHHHHHHHHHHHHHHHHHHHHHHS-SSHHHHTTS-SS--TTS--S-HHHHHHHHHHHHHHHHHHHHHHTSSS----

Radius of gyration: 30.3 Å; Cα contacts (8 Å, |Δi|>4): 17; chains: 1; bounding box: 57×30×81 Å

Foldseek 3Di:
DVVVVVVVVVVVVVVVVVVVVVVVVVVVVCVLADPDVVRSVPDDSDDDPVPDDPDPVNVVVVVVVVVVVVVVQVVQVPDPDRDHD